Protein AF-A0A947EXH9-F1 (afdb_monomer_lite)

Foldseek 3Di:
DDDDDDDPDPVFDWAAWAADPNWTWIDGFQWIFIDDPPDDPPGHTDGGPVVAQGQQAWYDDPQKIWGWHAHVVQPWWTKIWIARNNRRHTDDMDIGTRRDYDDDDD

Radius of gyration: 14.14 Å; chains: 1; bounding box: 41×35×28 Å

Secondary structure (DSSP, 8-state):
-------S-TT--EEEEEEETTEEEEEETTEEEEE-TTPPSS-EEEEE--S-SS--EEEEETTEEEEEE--TT--SEEEEEEEETTT--EEEEEEEEES-------

pLDDT: mean 92.63, std 7.34, range [53.84, 98.56]

Sequence (106 aa):
MVESLDFSDNTIHPDNLNLALNSFYLTIGKSVYKYELGDSLPATLEFSLEEVSVLYGLEISDNKIYVASPRPDFTGNGDLYIYDLSTGNLLDQFSAGINPNGIYFN

Structure (mmCIF, N/CA/C/O backbone):
data_AF-A0A947EXH9-F1
#
_entry.id   AF-A0A947EXH9-F1
#
loop_
_atom_site.group_PDB
_atom_site.id
_atom_site.type_symbol
_atom_site.label_atom_id
_atom_site.label_alt_id
_atom_site.label_comp_id
_atom_site.label_asym_id
_atom_site.label_entity_id
_atom_site.label_seq_id
_atom_site.pdbx_PDB_ins_code
_atom_site.Cartn_x
_atom_site.Cartn_y
_atom_site.Cartn_z
_atom_site.occupancy
_atom_site.B_iso_or_equiv
_atom_site.auth_seq_id
_atom_site.auth_comp_id
_atom_site.auth_asym_id
_atom_site.auth_atom_id
_atom_site.pdbx_PDB_model_num
ATOM 1 N N . MET A 1 1 ? -27.553 -1.145 0.672 1.00 53.84 1 MET A N 1
ATOM 2 C CA . MET A 1 1 ? -27.142 0.179 1.176 1.00 53.84 1 MET A CA 1
ATOM 3 C C . MET A 1 1 ? -25.794 0.453 0.544 1.00 53.84 1 MET A C 1
ATOM 5 O O . MET A 1 1 ? -24.972 -0.450 0.576 1.00 53.84 1 MET A O 1
ATOM 9 N N . VAL A 1 2 ? -25.623 1.581 -0.142 1.00 56.91 2 VAL A N 1
ATOM 10 C CA . VAL A 1 2 ? -24.303 1.997 -0.637 1.00 56.91 2 VAL A CA 1
ATOM 11 C C . VAL A 1 2 ? -23.714 2.877 0.450 1.00 56.91 2 VAL A C 1
ATOM 13 O O . VAL A 1 2 ? -24.396 3.782 0.927 1.00 56.91 2 VAL A O 1
ATOM 16 N N . GLU A 1 3 ? -22.505 2.554 0.874 1.00 73.50 3 GLU A N 1
ATOM 17 C CA . GLU A 1 3 ? -21.759 3.313 1.867 1.00 73.50 3 GLU A CA 1
ATOM 18 C C . GLU A 1 3 ? -20.788 4.239 1.130 1.00 73.50 3 GLU A C 1
ATOM 20 O O . GLU A 1 3 ? -20.159 3.820 0.157 1.00 73.50 3 GLU A O 1
ATOM 25 N N . SER A 1 4 ? -20.743 5.510 1.533 1.00 83.44 4 SER A N 1
ATOM 26 C CA . SER A 1 4 ? -19.828 6.521 0.990 1.00 83.44 4 SER A CA 1
ATOM 27 C C . SER A 1 4 ? -18.822 6.890 2.069 1.00 83.44 4 SER A C 1
ATOM 29 O O . SER A 1 4 ? -19.205 7.069 3.225 1.00 83.44 4 SER A O 1
ATOM 31 N N . LEU A 1 5 ? -17.551 7.008 1.688 1.00 84.88 5 LEU A N 1
ATOM 32 C CA . LEU A 1 5 ? -16.480 7.502 2.549 1.00 84.88 5 LEU A CA 1
ATOM 33 C C . LEU A 1 5 ? -16.157 8.936 2.134 1.00 84.88 5 LEU A C 1
ATOM 35 O O . LEU A 1 5 ? -15.462 9.162 1.144 1.00 84.88 5 LEU A O 1
ATOM 39 N N . ASP A 1 6 ? -16.685 9.901 2.884 1.00 87.56 6 ASP A N 1
ATOM 40 C CA . ASP A 1 6 ? -16.573 11.317 2.546 1.00 87.56 6 ASP A CA 1
ATOM 41 C C . ASP A 1 6 ? -15.442 11.985 3.341 1.00 87.56 6 ASP A C 1
ATOM 43 O O . ASP A 1 6 ? -15.495 12.108 4.567 1.00 87.56 6 ASP A O 1
ATOM 47 N N . PHE A 1 7 ? -14.420 12.464 2.632 1.00 88.94 7 PHE A N 1
ATOM 48 C CA . PHE A 1 7 ? -13.330 13.248 3.213 1.00 88.94 7 PHE A CA 1
ATOM 49 C C . PHE A 1 7 ? -13.693 14.735 3.156 1.00 88.94 7 PHE A C 1
ATOM 51 O O . PHE A 1 7 ? -13.845 15.309 2.079 1.00 88.94 7 PHE A O 1
ATOM 58 N N . SER A 1 8 ? -13.859 15.363 4.322 1.00 88.38 8 SER A N 1
ATOM 59 C CA . SER A 1 8 ? -14.249 16.778 4.427 1.00 88.38 8 SER A CA 1
ATOM 60 C C . SER A 1 8 ? -13.109 17.745 4.092 1.00 88.38 8 SER A C 1
ATOM 62 O O . SER A 1 8 ? -13.361 18.861 3.635 1.00 88.38 8 SER A O 1
ATOM 64 N N . ASP A 1 9 ? -11.866 17.316 4.302 1.00 89.44 9 ASP A N 1
ATOM 65 C CA . ASP A 1 9 ? -10.659 18.044 3.927 1.00 89.44 9 ASP A CA 1
ATOM 66 C C . ASP A 1 9 ? -10.253 17.688 2.490 1.00 89.44 9 ASP A C 1
ATOM 68 O O . ASP A 1 9 ? -9.889 16.551 2.188 1.00 89.44 9 ASP A O 1
ATOM 72 N N . ASN A 1 10 ? -10.296 18.679 1.599 1.00 88.50 10 ASN A N 1
ATOM 73 C CA . ASN A 1 10 ? -9.981 18.515 0.180 1.00 88.50 10 ASN A CA 1
ATOM 74 C C . ASN A 1 10 ? -8.476 18.442 -0.128 1.00 88.50 10 ASN A C 1
ATOM 76 O O . ASN A 1 10 ? -8.106 18.277 -1.291 1.00 88.50 10 ASN A O 1
ATOM 80 N N . THR A 1 11 ? -7.617 18.584 0.883 1.00 91.94 11 THR A N 1
ATOM 81 C CA . THR A 1 11 ? -6.168 18.384 0.763 1.00 91.94 11 THR A CA 1
ATOM 82 C C . THR A 1 11 ? -5.760 16.924 0.969 1.00 91.94 11 THR A C 1
ATOM 84 O O . THR A 1 11 ? -4.618 16.556 0.693 1.00 91.94 11 THR A O 1
ATOM 87 N N . ILE A 1 12 ? -6.693 16.079 1.423 1.00 92.06 12 ILE A N 1
ATOM 88 C CA . ILE A 1 12 ? -6.482 14.645 1.590 1.00 92.06 12 ILE A CA 1
ATOM 89 C C . ILE A 1 12 ? -6.817 13.934 0.280 1.00 92.06 12 ILE A C 1
ATOM 91 O O . ILE A 1 12 ? -7.916 14.055 -0.260 1.00 92.06 12 ILE A O 1
ATOM 95 N N . HIS A 1 13 ? -5.858 13.154 -0.210 1.00 92.31 13 HIS A N 1
ATOM 96 C CA . HIS A 1 13 ? -5.988 12.355 -1.424 1.00 92.31 13 HIS A CA 1
ATOM 97 C C . HIS A 1 13 ? -5.879 10.871 -1.053 1.00 92.31 13 HIS A C 1
ATOM 99 O O . HIS A 1 13 ? -4.765 10.351 -0.964 1.00 92.31 13 HIS A O 1
ATOM 105 N N . PRO A 1 14 ? -7.010 10.216 -0.726 1.00 94.19 14 PRO A N 1
ATOM 106 C CA . PRO A 1 14 ? -7.026 8.796 -0.416 1.00 94.19 14 PRO A CA 1
ATOM 107 C C . PRO A 1 14 ? -6.928 7.961 -1.699 1.00 94.19 14 PRO A C 1
ATOM 109 O O . PRO A 1 14 ? -7.574 8.271 -2.696 1.00 94.19 14 PRO A O 1
ATOM 112 N N . ASP A 1 15 ? -6.178 6.867 -1.634 1.00 94.69 15 ASP A N 1
ATOM 113 C CA . ASP A 1 15 ? -5.985 5.900 -2.719 1.00 94.69 15 ASP A CA 1
ATOM 114 C C . ASP A 1 15 ? -6.071 4.454 -2.190 1.00 94.69 15 ASP A C 1
ATOM 116 O O . ASP A 1 15 ? -6.115 4.220 -0.981 1.00 94.69 15 ASP A O 1
ATOM 120 N N . ASN A 1 16 ? -6.075 3.474 -3.100 1.00 94.81 16 ASN A N 1
ATOM 121 C CA . ASN A 1 16 ? -5.922 2.036 -2.816 1.00 94.81 16 ASN A CA 1
ATOM 122 C C . ASN A 1 16 ? -6.876 1.463 -1.748 1.00 94.81 16 ASN A C 1
ATOM 124 O O . ASN A 1 16 ? -6.448 0.723 -0.858 1.00 94.81 16 ASN A O 1
ATOM 128 N N . LEU A 1 17 ? -8.173 1.781 -1.838 1.00 94.38 17 LEU A N 1
ATOM 129 C CA . LEU A 1 17 ? -9.186 1.205 -0.951 1.00 94.38 17 LEU A CA 1
ATOM 130 C C . LEU A 1 17 ? -9.259 -0.324 -1.112 1.00 94.38 17 LEU A C 1
ATOM 132 O O . LEU A 1 17 ? -9.601 -0.827 -2.179 1.00 94.38 17 LEU A O 1
ATOM 136 N N . ASN A 1 18 ? -8.996 -1.039 -0.024 1.00 94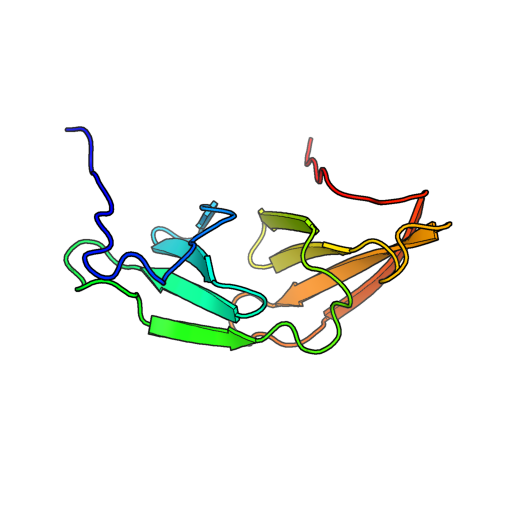.38 18 ASN A N 1
ATOM 137 C CA . ASN A 1 18 ? -9.009 -2.492 0.082 1.00 94.38 18 ASN A CA 1
ATOM 138 C C . ASN A 1 18 ? -9.900 -2.926 1.256 1.00 94.38 18 ASN A C 1
ATOM 140 O O . ASN A 1 18 ? -9.954 -2.257 2.287 1.00 94.38 18 ASN A O 1
ATOM 144 N N . LEU A 1 19 ? -10.579 -4.067 1.122 1.00 91.94 19 LEU A N 1
ATOM 145 C CA . LEU A 1 19 ? -11.346 -4.686 2.207 1.00 91.94 19 LEU A CA 1
ATOM 146 C C . LEU A 1 19 ? -10.617 -5.948 2.667 1.00 91.94 19 LEU A C 1
ATOM 148 O O . LEU A 1 19 ? -10.509 -6.908 1.909 1.00 91.94 19 LEU A O 1
ATOM 152 N N . ALA A 1 20 ? -10.163 -5.970 3.917 1.00 90.81 20 ALA A N 1
ATOM 153 C CA . ALA A 1 20 ? -9.471 -7.119 4.489 1.00 90.81 20 ALA A CA 1
ATOM 154 C C . ALA A 1 20 ? -9.884 -7.322 5.946 1.00 90.81 20 ALA A C 1
ATOM 156 O O . ALA A 1 20 ? -10.053 -6.362 6.687 1.00 90.81 20 ALA A O 1
ATOM 157 N N . LEU A 1 21 ? -10.060 -8.579 6.366 1.00 85.62 21 LEU A N 1
ATOM 158 C CA . LEU A 1 21 ? -10.408 -8.931 7.753 1.00 85.62 21 LEU A CA 1
ATOM 159 C C . LEU A 1 21 ? -11.590 -8.126 8.327 1.00 85.62 21 LEU A C 1
ATOM 161 O O . LEU A 1 21 ? -11.629 -7.834 9.517 1.00 85.62 21 LEU A O 1
ATOM 165 N N . ASN A 1 22 ? -12.574 -7.819 7.475 1.00 87.19 22 ASN A N 1
ATOM 166 C CA . ASN A 1 22 ? -13.777 -7.065 7.826 1.00 87.19 22 ASN A CA 1
ATOM 167 C C . ASN A 1 22 ? -13.566 -5.564 8.119 1.00 87.19 22 ASN A C 1
ATOM 169 O O . ASN A 1 22 ? -14.513 -4.913 8.557 1.00 87.19 22 ASN A O 1
ATOM 173 N N . SER A 1 23 ? -12.379 -5.032 7.818 1.00 89.31 23 SER A N 1
ATOM 174 C CA . SER A 1 23 ? -12.019 -3.619 7.945 1.00 89.31 23 SER A CA 1
ATOM 175 C C . SER A 1 23 ? -11.605 -3.039 6.593 1.00 89.31 23 SER A C 1
ATOM 177 O O . SER A 1 23 ? -11.072 -3.743 5.727 1.00 89.31 23 SER A O 1
ATOM 179 N N . PHE A 1 24 ? -11.826 -1.740 6.410 1.00 92.12 24 PHE A N 1
ATOM 180 C CA . PHE A 1 24 ? -11.380 -1.034 5.216 1.00 92.12 24 PHE A CA 1
ATOM 181 C C . PHE A 1 24 ? -9.976 -0.486 5.437 1.00 92.12 24 PHE A C 1
ATOM 183 O O . PHE A 1 24 ? -9.685 0.107 6.473 1.00 92.12 24 PHE A O 1
ATOM 190 N N . TYR A 1 25 ? -9.118 -0.655 4.443 1.00 94.56 25 TYR A N 1
ATOM 191 C CA . TYR A 1 25 ? -7.774 -0.104 4.416 1.00 94.56 25 TYR A CA 1
ATOM 192 C C . TYR A 1 25 ? -7.642 0.817 3.216 1.00 94.56 25 TYR A C 1
ATOM 194 O O . TYR A 1 25 ? -8.113 0.493 2.131 1.00 94.56 25 TYR A O 1
ATOM 202 N N . LEU A 1 26 ? -7.008 1.964 3.399 1.00 95.25 26 LEU A N 1
ATOM 203 C CA . LEU A 1 26 ? -6.743 2.930 2.337 1.00 95.25 26 LEU A CA 1
ATOM 204 C C . LEU A 1 26 ? -5.387 3.585 2.571 1.00 95.25 26 LEU A C 1
ATOM 206 O O . LEU A 1 26 ? -4.849 3.542 3.677 1.00 95.25 26 LEU A O 1
ATOM 210 N N . THR A 1 27 ? -4.828 4.208 1.545 1.00 96.38 27 THR A N 1
ATOM 211 C CA . THR A 1 27 ? -3.566 4.941 1.657 1.00 96.38 27 THR A CA 1
ATOM 212 C C . THR A 1 27 ? -3.779 6.434 1.538 1.00 96.38 27 THR A C 1
ATOM 214 O O . THR A 1 27 ? -4.568 6.872 0.709 1.00 96.38 27 THR A O 1
ATOM 217 N N . 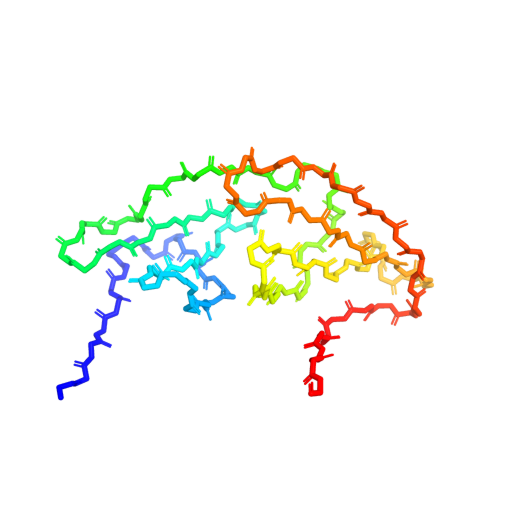ILE A 1 28 ? -3.017 7.216 2.298 1.00 95.06 28 ILE A N 1
ATOM 218 C CA . ILE A 1 28 ? -2.817 8.645 2.038 1.00 95.06 28 ILE A CA 1
ATOM 219 C C . ILE A 1 28 ? -1.304 8.844 1.928 1.00 95.06 28 ILE A C 1
ATOM 221 O O . ILE A 1 28 ? -0.564 8.642 2.894 1.00 95.06 28 ILE A O 1
ATOM 225 N N . GLY A 1 29 ? -0.823 9.161 0.724 1.00 94.50 29 GLY A N 1
ATOM 226 C CA . GLY A 1 29 ? 0.609 9.105 0.421 1.00 94.50 29 GLY A CA 1
ATOM 227 C C . GLY A 1 29 ? 1.159 7.680 0.573 1.00 94.50 29 GLY A C 1
ATOM 228 O O . GLY A 1 29 ? 0.672 6.758 -0.073 1.00 94.50 29 GLY A O 1
ATOM 229 N N . LYS A 1 30 ? 2.173 7.494 1.429 1.00 95.88 30 LYS A N 1
ATOM 230 C CA . LYS A 1 30 ? 2.770 6.174 1.733 1.00 95.88 30 LYS A CA 1
ATOM 231 C C . LYS A 1 30 ? 2.300 5.575 3.062 1.00 95.88 30 LYS A C 1
ATOM 233 O O . LYS A 1 30 ? 2.856 4.575 3.511 1.00 95.88 30 LYS A O 1
ATOM 238 N N . SER A 1 31 ? 1.316 6.186 3.711 1.00 96.06 31 SER A N 1
ATOM 239 C CA . SER A 1 31 ? 0.787 5.702 4.983 1.00 96.06 31 SER A CA 1
ATOM 240 C C . SER A 1 31 ? -0.485 4.900 4.757 1.00 96.06 31 SER A C 1
ATOM 242 O O . SER A 1 31 ? -1.332 5.291 3.952 1.00 96.06 31 SER A O 1
ATOM 244 N N . VAL A 1 32 ? -0.600 3.780 5.466 1.00 96.25 32 VAL A N 1
ATOM 245 C CA . VAL A 1 32 ? -1.765 2.898 5.463 1.00 96.25 32 VAL A CA 1
ATOM 246 C C . VAL A 1 32 ? -2.659 3.278 6.631 1.00 96.25 32 VAL A C 1
ATOM 248 O O . VAL A 1 32 ? -2.223 3.392 7.779 1.00 96.25 32 VAL A O 1
ATOM 251 N N . TYR A 1 33 ? -3.926 3.476 6.311 1.00 95.25 33 TYR A N 1
ATOM 252 C CA . TYR A 1 33 ? -4.974 3.874 7.225 1.00 95.25 33 TYR A CA 1
ATOM 253 C C . TYR A 1 33 ? -6.019 2.778 7.302 1.00 95.25 33 TYR A C 1
ATOM 255 O O . TYR A 1 33 ? -6.390 2.203 6.277 1.00 95.25 33 TYR A O 1
ATOM 263 N N . LYS A 1 34 ? -6.519 2.531 8.508 1.00 93.06 34 LYS A N 1
ATOM 264 C CA . LYS A 1 34 ? -7.607 1.595 8.762 1.00 93.06 34 LYS A CA 1
ATOM 265 C C . LYS A 1 34 ? -8.860 2.355 9.160 1.00 93.06 34 LYS A C 1
ATOM 267 O O . LYS A 1 34 ? -8.823 3.210 10.044 1.00 93.06 34 LYS A O 1
ATOM 272 N N . TYR A 1 35 ? -9.955 2.023 8.494 1.00 90.75 35 TYR A N 1
ATOM 273 C CA . TYR A 1 35 ? -11.283 2.560 8.722 1.00 90.75 35 TYR A CA 1
ATOM 274 C C . TYR A 1 35 ? -12.232 1.447 9.162 1.00 90.75 35 TYR A C 1
ATOM 276 O O . TYR A 1 35 ? -12.394 0.438 8.465 1.00 90.75 35 TYR A O 1
ATOM 284 N N . GLU A 1 36 ? -12.880 1.657 10.304 1.00 88.44 36 GLU A N 1
ATOM 285 C CA . GLU A 1 36 ? -14.033 0.877 10.739 1.00 88.44 36 GLU A CA 1
ATOM 286 C C . GLU A 1 36 ? -15.318 1.674 10.483 1.00 88.44 36 GLU A C 1
ATOM 288 O O . GLU A 1 36 ? -15.335 2.907 10.521 1.00 88.44 36 GLU A O 1
ATOM 293 N N . LEU A 1 37 ? -16.423 0.973 10.216 1.00 83.31 37 LEU A N 1
ATOM 294 C CA . LEU A 1 37 ? -17.687 1.641 9.912 1.00 83.31 37 LEU A CA 1
ATOM 295 C C . LEU A 1 37 ? -18.149 2.523 11.074 1.00 83.31 37 LEU A C 1
ATOM 297 O O . LEU A 1 37 ? -18.309 2.059 12.204 1.00 83.31 37 LEU A O 1
ATOM 301 N N . GLY A 1 38 ? -18.434 3.785 10.758 1.00 82.19 38 GLY A N 1
ATOM 302 C CA . GLY A 1 38 ? -18.861 4.791 11.728 1.00 82.19 38 GLY A CA 1
ATOM 303 C C . GLY A 1 38 ? -17.728 5.635 12.314 1.00 82.19 38 GLY A C 1
ATOM 304 O O . GLY A 1 38 ? -18.028 6.593 13.030 1.00 82.19 38 GLY A O 1
ATOM 305 N N . ASP A 1 39 ? -16.465 5.347 11.985 1.00 83.94 39 ASP A N 1
ATOM 306 C CA . ASP A 1 39 ? -15.350 6.228 12.331 1.00 83.94 39 ASP A CA 1
ATOM 307 C C . ASP A 1 39 ? -15.461 7.577 11.597 1.00 83.94 39 ASP A C 1
ATOM 309 O O . ASP A 1 39 ? -16.032 7.692 10.506 1.00 83.94 39 ASP A O 1
ATOM 313 N N . SER A 1 40 ? -14.888 8.626 12.188 1.00 83.12 40 SER A N 1
ATOM 314 C CA . SER A 1 40 ? -14.667 9.895 11.491 1.00 83.12 40 SER A CA 1
ATOM 315 C C . SER A 1 40 ? -13.460 9.788 10.560 1.00 83.12 40 SER A C 1
ATOM 317 O O . SER A 1 40 ? -12.435 9.241 10.958 1.00 83.12 40 SER A O 1
ATOM 319 N N . LEU A 1 41 ? -13.545 10.371 9.363 1.00 84.19 41 LEU A N 1
ATOM 320 C CA . LEU A 1 41 ? -12.412 10.475 8.439 1.00 84.19 41 LEU A CA 1
ATOM 321 C C . LEU A 1 41 ? -11.589 11.764 8.685 1.00 84.19 41 LEU A C 1
ATOM 323 O O . LEU A 1 41 ? -12.180 12.785 9.048 1.00 84.19 41 LEU A O 1
ATOM 327 N N . PRO A 1 42 ? -10.255 11.758 8.457 1.00 76.69 42 PRO A N 1
ATOM 328 C CA . PRO A 1 42 ? -9.448 10.623 8.005 1.00 76.69 42 PRO A CA 1
ATOM 329 C C . PRO A 1 42 ? -9.340 9.531 9.070 1.00 76.69 42 PRO A C 1
ATOM 331 O O . PRO A 1 42 ? -9.390 9.806 10.266 1.00 76.69 42 PRO A O 1
ATOM 334 N N . ALA A 1 43 ? -9.227 8.291 8.599 1.00 78.50 43 ALA A N 1
ATOM 335 C CA . ALA A 1 43 ? -9.205 7.110 9.448 1.00 78.50 43 ALA A CA 1
ATOM 336 C C . ALA A 1 43 ? -7.922 7.043 10.306 1.00 78.50 43 ALA A C 1
ATOM 338 O O . ALA A 1 43 ? -7.066 7.929 10.238 1.00 78.50 43 ALA A O 1
ATOM 339 N N . THR A 1 44 ? -7.766 6.003 11.125 1.00 82.06 44 THR A N 1
ATOM 340 C CA . THR A 1 44 ? -6.590 5.887 12.002 1.00 82.06 44 THR A CA 1
ATOM 341 C C . THR A 1 44 ? -5.374 5.453 11.186 1.00 82.06 44 THR A C 1
ATOM 343 O O . THR A 1 44 ? -5.454 4.493 10.419 1.00 82.06 44 THR A O 1
ATOM 346 N N . LEU A 1 45 ? -4.253 6.172 11.316 1.00 88.50 45 LEU A N 1
ATOM 347 C CA . LEU A 1 45 ? -2.977 5.745 10.737 1.00 88.50 45 LEU A CA 1
ATOM 348 C C . LEU A 1 45 ? -2.515 4.484 11.466 1.00 88.50 45 LEU A C 1
ATOM 350 O O . LEU A 1 45 ? -2.342 4.517 12.682 1.00 88.50 45 LEU A O 1
ATOM 354 N N . GLU A 1 46 ? -2.290 3.406 10.723 1.00 86.94 46 GLU A N 1
ATOM 355 C CA . GLU A 1 46 ? -1.757 2.160 11.278 1.00 86.94 46 GLU A CA 1
ATOM 356 C C . GLU A 1 46 ? -0.229 2.145 11.169 1.00 86.94 46 GLU A C 1
ATOM 358 O O . GLU A 1 46 ? 0.472 1.965 12.162 1.00 86.94 46 GLU A O 1
ATOM 363 N N . PHE A 1 47 ? 0.307 2.386 9.967 1.00 92.31 47 PHE A N 1
ATOM 364 C CA . PHE A 1 47 ? 1.752 2.392 9.714 1.00 92.31 47 PHE A CA 1
ATOM 365 C C . PHE A 1 47 ? 2.116 3.099 8.402 1.00 92.31 47 PHE A C 1
ATOM 367 O O . PHE A 1 47 ? 1.260 3.407 7.570 1.00 92.31 47 PHE A O 1
ATOM 374 N N . SER A 1 48 ? 3.414 3.345 8.214 1.00 94.62 48 SER A N 1
ATOM 375 C CA . SER A 1 48 ? 3.988 3.950 7.009 1.00 94.62 48 SER A CA 1
ATOM 376 C C . SER A 1 48 ? 4.878 2.966 6.255 1.00 94.62 48 SER A C 1
ATOM 378 O O . SER A 1 48 ? 5.643 2.218 6.856 1.00 94.62 48 SER A O 1
ATOM 380 N N . LEU A 1 49 ? 4.797 2.999 4.925 1.00 96.00 49 LEU A N 1
ATOM 381 C CA . LEU A 1 49 ? 5.576 2.167 4.008 1.00 96.00 49 LEU A CA 1
ATOM 382 C C . LEU A 1 49 ? 6.880 2.899 3.651 1.00 96.00 49 LEU A C 1
ATOM 384 O O . LEU A 1 49 ? 7.030 3.500 2.580 1.00 96.00 49 LEU A O 1
ATOM 388 N N . GLU A 1 50 ? 7.803 2.946 4.609 1.00 92.62 50 GLU A N 1
ATOM 389 C CA . GLU A 1 50 ? 8.994 3.799 4.529 1.00 92.62 50 GLU A CA 1
ATOM 390 C C . GLU A 1 50 ? 9.968 3.355 3.429 1.00 92.62 50 GLU A C 1
ATOM 392 O O . GLU A 1 50 ? 10.513 4.201 2.717 1.00 92.62 50 GLU A O 1
ATOM 397 N N . GLU A 1 51 ? 10.118 2.046 3.218 1.00 94.69 51 GLU A N 1
ATOM 398 C CA . GLU A 1 51 ? 11.039 1.455 2.237 1.00 94.69 51 GLU A CA 1
ATOM 399 C C . GLU A 1 51 ? 10.541 1.581 0.792 1.00 94.69 51 GLU A C 1
ATOM 401 O O . GLU A 1 51 ? 11.333 1.498 -0.150 1.00 94.69 51 GLU A O 1
ATOM 406 N N . VAL A 1 52 ? 9.240 1.817 0.605 1.00 96.88 52 VAL A N 1
ATOM 407 C CA . VAL A 1 52 ? 8.626 2.003 -0.712 1.00 96.88 52 VAL A CA 1
ATOM 408 C C . VAL A 1 52 ? 9.089 3.330 -1.311 1.00 96.88 52 VAL A C 1
ATOM 410 O O . VAL A 1 52 ? 8.892 4.404 -0.733 1.00 96.88 52 VAL A O 1
ATOM 413 N N . SER A 1 53 ? 9.672 3.266 -2.510 1.00 94.56 53 SER A N 1
ATOM 414 C CA . SER A 1 53 ? 10.121 4.454 -3.246 1.00 94.56 53 SER A CA 1
ATOM 415 C C . SER A 1 53 ? 8.941 5.302 -3.723 1.00 94.56 53 SER A C 1
ATOM 417 O O . SER A 1 53 ? 8.874 6.498 -3.444 1.00 94.56 53 SER A O 1
ATOM 419 N N . VAL A 1 54 ? 8.001 4.672 -4.427 1.00 96.69 54 VAL A N 1
ATOM 420 C CA . VAL A 1 54 ? 6.760 5.280 -4.911 1.00 96.69 54 VAL A CA 1
ATOM 421 C C . VAL A 1 54 ? 5.656 4.256 -4.709 1.00 96.69 54 VAL A C 1
ATOM 423 O O . VAL A 1 54 ? 5.713 3.168 -5.272 1.00 96.69 54 VAL A O 1
ATOM 426 N N . LEU A 1 55 ? 4.641 4.592 -3.916 1.00 97.44 55 LEU A N 1
ATOM 427 C CA . LEU A 1 55 ? 3.478 3.727 -3.772 1.00 97.44 55 LEU A CA 1
ATOM 428 C C . LEU A 1 55 ? 2.654 3.834 -5.052 1.00 97.44 55 LEU A C 1
ATOM 430 O O . LEU A 1 55 ? 1.993 4.847 -5.267 1.00 97.44 55 LEU A O 1
ATOM 434 N N . TYR A 1 56 ? 2.759 2.832 -5.928 1.00 96.62 56 TYR A N 1
ATOM 435 C CA . TYR A 1 56 ? 2.092 2.876 -7.228 1.00 96.62 56 TYR A CA 1
ATOM 436 C C . TYR A 1 56 ? 0.924 1.903 -7.319 1.00 96.62 56 TYR A C 1
ATOM 438 O O . TYR A 1 56 ? -0.124 2.273 -7.840 1.00 96.62 56 TYR A O 1
ATOM 446 N N . GLY A 1 57 ? 1.070 0.698 -6.775 1.00 97.19 57 GLY A N 1
ATOM 447 C CA . GLY A 1 57 ? -0.058 -0.203 -6.568 1.00 97.19 57 GLY A CA 1
ATOM 448 C C . GLY A 1 57 ? 0.015 -0.894 -5.221 1.00 97.19 57 GLY A C 1
ATOM 449 O O . GLY A 1 57 ? 1.106 -1.129 -4.696 1.00 97.19 57 GLY A O 1
ATOM 450 N N . LEU A 1 58 ? -1.153 -1.198 -4.666 1.00 97.88 58 LEU A N 1
ATOM 451 C CA . LEU A 1 58 ? -1.297 -1.869 -3.386 1.00 97.88 58 LEU A CA 1
ATOM 452 C C . LEU A 1 58 ? -2.477 -2.839 -3.428 1.00 97.88 58 LEU A C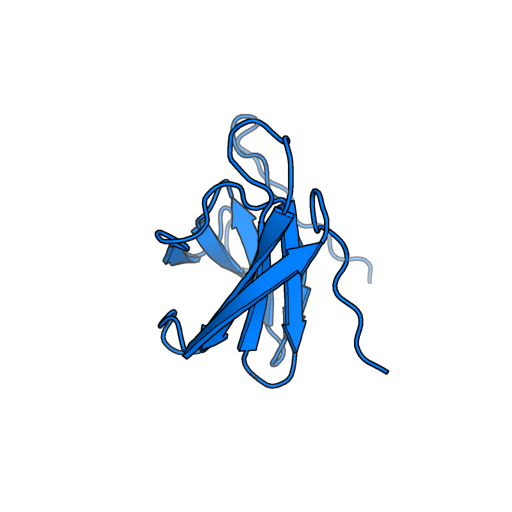 1
ATOM 454 O O . LEU A 1 58 ? -3.569 -2.469 -3.850 1.00 97.88 58 LEU A O 1
ATOM 458 N N . GLU A 1 59 ? -2.250 -4.053 -2.941 1.00 97.50 59 GLU A N 1
ATOM 459 C CA . GLU A 1 59 ? -3.274 -5.086 -2.770 1.00 97.50 59 GLU A CA 1
ATOM 460 C C . GLU A 1 59 ? -3.093 -5.752 -1.402 1.00 97.50 59 GLU A C 1
ATOM 462 O O . GLU A 1 59 ? -1.959 -5.911 -0.930 1.00 97.50 59 GLU A O 1
ATOM 467 N N . ILE A 1 60 ? -4.192 -6.148 -0.758 1.00 96.88 60 ILE A N 1
ATOM 468 C CA . ILE A 1 60 ? -4.151 -6.814 0.550 1.00 96.88 60 ILE A CA 1
ATOM 469 C C . ILE A 1 60 ? -4.712 -8.225 0.423 1.00 96.88 60 ILE A C 1
ATOM 471 O O . ILE A 1 60 ? -5.871 -8.423 0.079 1.00 96.88 60 ILE A O 1
ATOM 475 N N . SER A 1 61 ? -3.900 -9.223 0.767 1.00 95.94 61 SER A N 1
ATOM 476 C CA . SER A 1 61 ? -4.306 -10.628 0.709 1.00 95.94 61 SER A CA 1
ATOM 477 C C . SER A 1 61 ? -3.598 -11.454 1.780 1.00 95.94 61 SER A C 1
ATOM 479 O O . SER A 1 61 ? -2.428 -11.219 2.085 1.00 95.94 61 SER A O 1
ATOM 481 N N . ASP A 1 62 ? -4.303 -12.418 2.377 1.00 94.31 62 ASP A N 1
ATOM 482 C CA . ASP A 1 62 ? -3.770 -13.354 3.380 1.00 94.31 62 ASP A CA 1
ATOM 483 C C . ASP A 1 62 ? -2.936 -12.687 4.495 1.00 94.31 62 ASP A C 1
ATOM 485 O O . ASP A 1 62 ? -1.800 -13.092 4.784 1.00 94.31 62 ASP A O 1
ATOM 489 N N . ASN A 1 63 ? -3.512 -11.643 5.108 1.00 95.12 63 ASN A N 1
ATOM 490 C CA . ASN A 1 63 ? -2.908 -10.823 6.169 1.00 95.12 63 ASN A CA 1
ATOM 491 C C . ASN A 1 63 ? -1.572 -10.162 5.774 1.00 95.12 63 ASN A C 1
ATOM 493 O O . ASN A 1 63 ? -0.720 -9.907 6.626 1.00 95.12 63 ASN A O 1
ATOM 497 N N . LYS A 1 64 ? -1.374 -9.896 4.481 1.00 97.25 64 LYS A N 1
ATOM 498 C CA . LYS A 1 64 ? -0.201 -9.200 3.951 1.00 97.25 64 LYS A CA 1
ATOM 499 C C . LYS A 1 64 ? -0.612 -8.060 3.044 1.00 97.25 64 LYS A C 1
ATOM 501 O O . LYS A 1 64 ? -1.642 -8.128 2.376 1.00 97.25 64 LYS A O 1
ATOM 506 N N . ILE A 1 65 ? 0.239 -7.047 2.999 1.00 97.88 65 ILE A N 1
ATOM 507 C CA . ILE A 1 65 ? 0.145 -5.947 2.049 1.00 97.88 65 ILE A CA 1
ATOM 508 C C . ILE A 1 65 ? 1.230 -6.135 1.008 1.00 97.88 65 ILE A C 1
ATOM 510 O O . ILE A 1 65 ? 2.407 -6.253 1.339 1.00 97.88 65 ILE A O 1
ATOM 514 N N . TYR A 1 66 ? 0.820 -6.129 -0.248 1.00 98.31 66 TYR A N 1
ATOM 515 C CA . TYR A 1 66 ? 1.700 -6.204 -1.396 1.00 98.31 66 TYR A CA 1
ATOM 516 C C . TYR A 1 66 ? 1.760 -4.819 -2.016 1.00 98.31 66 TYR A C 1
ATOM 518 O O . TYR A 1 66 ? 0.717 -4.246 -2.322 1.00 98.31 66 TYR A O 1
ATOM 526 N N . VAL A 1 67 ? 2.963 -4.276 -2.185 1.00 98.44 67 VAL A N 1
ATOM 527 C CA . VAL A 1 67 ? 3.164 -2.929 -2.725 1.00 98.44 67 VAL A CA 1
ATOM 528 C C . VAL A 1 67 ? 4.064 -2.995 -3.943 1.00 98.44 67 VAL A C 1
ATOM 530 O O . VAL A 1 67 ? 5.233 -3.365 -3.848 1.00 98.44 67 VAL A O 1
ATOM 533 N N . ALA A 1 68 ? 3.519 -2.616 -5.092 1.00 98.31 68 ALA A N 1
ATOM 534 C CA . ALA A 1 68 ? 4.263 -2.465 -6.326 1.00 98.31 68 ALA A CA 1
ATOM 535 C C . ALA A 1 68 ? 4.815 -1.039 -6.405 1.00 98.31 68 ALA A C 1
ATOM 537 O O . ALA A 1 68 ? 4.061 -0.061 -6.354 1.00 98.31 68 ALA A O 1
ATOM 538 N N . SER A 1 69 ? 6.137 -0.930 -6.525 1.00 98.31 69 SER A N 1
ATOM 539 C CA . SER A 1 69 ? 6.845 0.345 -6.552 1.00 98.31 69 SER A CA 1
ATOM 540 C C . SER A 1 69 ? 7.753 0.440 -7.775 1.00 98.31 69 SER A C 1
ATOM 542 O O . SER A 1 69 ? 8.676 -0.363 -7.916 1.00 98.31 69 SER A O 1
ATOM 544 N N . PRO A 1 70 ? 7.586 1.446 -8.646 1.00 98.12 70 PRO A N 1
ATOM 545 C CA . PRO A 1 70 ? 8.604 1.809 -9.620 1.00 98.12 70 PRO A CA 1
ATOM 546 C C . PRO A 1 70 ? 9.824 2.423 -8.921 1.00 98.12 70 PRO A C 1
ATOM 548 O O . PRO A 1 70 ? 9.796 2.764 -7.732 1.00 98.12 70 PRO A O 1
ATOM 551 N N . ARG A 1 71 ? 10.892 2.633 -9.698 1.00 96.50 71 ARG A N 1
ATOM 552 C CA . ARG A 1 71 ? 11.965 3.556 -9.308 1.00 96.50 71 ARG A CA 1
ATOM 553 C C . ARG A 1 71 ? 11.419 4.991 -9.245 1.00 96.50 71 ARG A C 1
ATOM 555 O O . ARG A 1 71 ? 10.507 5.311 -10.006 1.00 96.50 71 ARG A O 1
ATOM 562 N N . PRO A 1 72 ? 12.003 5.885 -8.424 1.00 95.62 72 PRO A N 1
ATOM 563 C CA . PRO A 1 72 ? 11.540 7.274 -8.307 1.00 95.62 72 PRO A CA 1
ATOM 564 C C . PRO A 1 72 ? 11.521 8.055 -9.630 1.00 95.62 72 PRO A C 1
ATOM 566 O O . PRO A 1 72 ? 10.735 8.982 -9.794 1.00 95.62 72 PRO A O 1
ATOM 569 N N . ASP A 1 73 ? 12.398 7.686 -10.568 1.00 95.75 73 ASP A N 1
ATOM 570 C CA . ASP A 1 73 ? 12.512 8.298 -11.894 1.00 95.75 73 ASP A CA 1
ATOM 571 C C . ASP A 1 73 ? 11.668 7.592 -12.973 1.00 95.75 73 ASP A C 1
ATOM 573 O O . ASP A 1 73 ? 11.675 8.020 -14.126 1.00 95.75 73 ASP A O 1
ATOM 577 N N . PHE A 1 74 ? 10.943 6.526 -12.615 1.00 95.69 74 PHE A N 1
ATOM 578 C CA . PHE A 1 74 ? 10.151 5.685 -13.520 1.00 95.69 74 PHE A CA 1
ATOM 579 C C . PHE A 1 74 ? 10.959 5.072 -14.680 1.00 95.69 74 PHE A C 1
ATOM 581 O O . PHE A 1 74 ? 10.400 4.729 -15.728 1.00 95.69 74 PHE A O 1
ATOM 588 N N . THR A 1 75 ? 12.277 4.907 -14.505 1.00 94.50 75 THR A N 1
ATOM 589 C CA . THR A 1 75 ? 13.157 4.284 -15.500 1.00 94.50 75 THR A CA 1
ATOM 590 C C . THR A 1 75 ? 13.677 2.933 -15.011 1.00 94.50 75 THR A C 1
ATOM 592 O O . THR A 1 75 ? 14.442 2.844 -14.057 1.00 94.50 75 THR A O 1
ATOM 595 N N . GLY A 1 76 ? 13.314 1.846 -15.689 1.00 94.56 76 GLY A N 1
ATOM 596 C CA . GLY A 1 76 ? 13.830 0.507 -15.382 1.00 94.56 76 GLY A CA 1
ATOM 597 C C . GLY A 1 76 ? 13.027 -0.261 -14.330 1.00 94.56 76 GLY A C 1
ATOM 598 O O . GLY A 1 76 ? 11.880 0.070 -14.039 1.00 94.56 76 GLY A O 1
ATOM 599 N N . ASN A 1 77 ? 13.626 -1.343 -13.832 1.00 97.88 77 ASN A N 1
ATOM 600 C CA . ASN A 1 77 ? 12.961 -2.305 -12.954 1.00 97.88 77 ASN A CA 1
ATOM 601 C C . ASN A 1 77 ? 12.625 -1.689 -11.597 1.00 97.88 77 ASN A C 1
ATOM 603 O O . ASN A 1 77 ? 13.468 -1.016 -11.006 1.00 97.88 77 ASN A O 1
ATOM 607 N N . GLY A 1 78 ? 11.402 -1.939 -11.134 1.00 98.06 78 GLY A N 1
ATOM 608 C CA . GLY A 1 78 ? 10.961 -1.616 -9.783 1.00 98.06 78 GLY A CA 1
ATOM 609 C C . GLY A 1 78 ? 11.016 -2.823 -8.853 1.00 98.06 78 GLY A C 1
ATOM 610 O O . GLY A 1 78 ? 11.672 -3.828 -9.140 1.00 98.06 78 GLY A O 1
ATOM 611 N N . ASP A 1 79 ? 10.262 -2.727 -7.767 1.00 98.44 79 ASP A N 1
ATOM 612 C CA . ASP A 1 79 ? 10.224 -3.705 -6.689 1.00 98.44 79 ASP A CA 1
ATOM 613 C C . ASP A 1 79 ? 8.782 -4.035 -6.283 1.00 98.44 79 ASP A C 1
ATOM 615 O O . ASP A 1 79 ? 7.867 -3.213 -6.399 1.00 98.44 79 ASP A O 1
ATOM 619 N N . LEU A 1 80 ? 8.595 -5.258 -5.797 1.00 98.56 80 LEU A N 1
ATOM 620 C 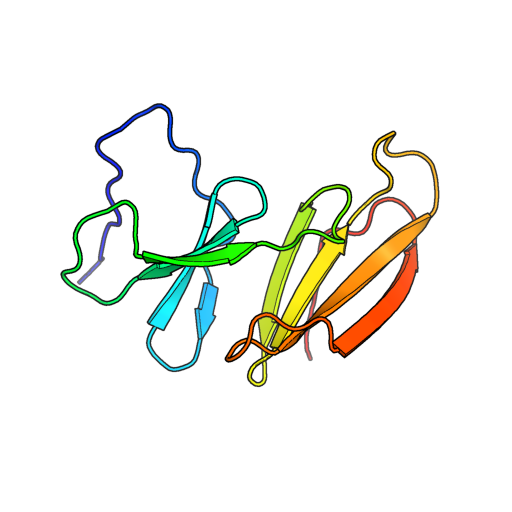CA . LEU A 1 80 ? 7.438 -5.694 -5.031 1.00 98.56 80 LEU A CA 1
ATOM 621 C C . LEU A 1 80 ? 7.870 -5.828 -3.572 1.00 98.56 80 LEU A C 1
ATOM 623 O O . LEU A 1 80 ? 8.758 -6.624 -3.266 1.00 98.56 80 LEU A O 1
ATOM 627 N N . TYR A 1 81 ? 7.211 -5.098 -2.684 1.00 98.56 81 TYR A N 1
ATOM 628 C CA . TYR A 1 81 ? 7.388 -5.213 -1.241 1.00 98.56 81 TYR A CA 1
ATOM 629 C C . TYR A 1 81 ? 6.224 -5.993 -0.642 1.00 98.56 81 TYR A C 1
ATOM 631 O O . TYR A 1 81 ? 5.077 -5.813 -1.056 1.00 98.56 81 TYR A O 1
ATOM 639 N N . ILE A 1 82 ? 6.510 -6.838 0.344 1.00 98.50 82 ILE A N 1
ATOM 640 C CA . ILE A 1 82 ? 5.498 -7.583 1.090 1.00 98.50 82 ILE A CA 1
ATOM 641 C C . ILE A 1 82 ? 5.618 -7.207 2.559 1.00 98.50 82 ILE A C 1
ATOM 643 O O . ILE A 1 82 ? 6.661 -7.433 3.164 1.00 98.50 82 ILE A O 1
ATOM 647 N N . TYR A 1 83 ? 4.546 -6.679 3.135 1.00 98.38 83 TYR A N 1
ATOM 648 C CA . TYR A 1 83 ? 4.461 -6.294 4.540 1.00 98.38 83 TYR A CA 1
ATOM 649 C C . TYR A 1 83 ? 3.460 -7.172 5.286 1.00 98.38 83 TYR A C 1
ATOM 651 O O . TYR A 1 83 ? 2.477 -7.645 4.714 1.00 98.38 83 TYR A O 1
ATOM 659 N N . ASP A 1 84 ? 3.686 -7.361 6.579 1.00 97.06 84 ASP A N 1
ATOM 660 C CA . ASP A 1 84 ? 2.708 -7.951 7.487 1.00 97.06 84 ASP A CA 1
ATOM 661 C C . ASP A 1 84 ? 1.615 -6.923 7.812 1.00 97.06 84 ASP A C 1
ATOM 663 O O . ASP A 1 84 ? 1.911 -5.836 8.304 1.00 97.06 84 ASP A O 1
ATOM 667 N N . LEU A 1 85 ? 0.347 -7.258 7.552 1.00 95.62 85 LEU A N 1
ATOM 668 C CA . LEU A 1 85 ? -0.772 -6.324 7.733 1.00 95.62 85 LEU A CA 1
ATOM 669 C C . LEU A 1 85 ? -0.988 -5.932 9.202 1.00 95.62 85 LEU A C 1
ATOM 671 O O . LEU A 1 85 ? -1.466 -4.839 9.482 1.00 95.62 85 LEU A O 1
ATOM 675 N N . SER A 1 86 ? -0.680 -6.827 10.142 1.00 93.69 86 SER A N 1
ATOM 676 C CA . SER A 1 86 ? -0.963 -6.615 11.565 1.00 93.69 86 SER A CA 1
ATOM 677 C C . SER A 1 86 ? 0.098 -5.766 12.258 1.00 93.69 86 SER A C 1
ATOM 679 O O . SER A 1 86 ? -0.194 -5.108 13.252 1.00 93.69 86 SER A O 1
ATOM 681 N N . THR A 1 87 ? 1.334 -5.819 11.770 1.00 94.19 87 THR A N 1
ATOM 682 C CA . THR A 1 87 ? 2.483 -5.171 12.412 1.00 94.19 87 THR A CA 1
ATOM 683 C C . THR A 1 87 ? 3.110 -4.063 11.575 1.00 94.19 87 THR A C 1
ATOM 685 O O . THR A 1 87 ? 3.897 -3.290 12.113 1.00 94.19 87 THR A O 1
ATOM 688 N N . GLY A 1 88 ? 2.805 -3.989 10.276 1.00 94.94 88 GLY A N 1
ATOM 689 C CA . GLY A 1 88 ? 3.434 -3.052 9.344 1.00 94.94 88 GLY A CA 1
ATOM 690 C C . GLY A 1 88 ? 4.896 -3.381 9.027 1.00 94.94 88 GLY A C 1
ATOM 691 O O . GLY A 1 88 ? 5.569 -2.598 8.365 1.00 94.94 88 GLY A O 1
ATOM 692 N N . ASN A 1 89 ? 5.411 -4.524 9.490 1.00 96.62 89 ASN A N 1
ATOM 693 C CA . ASN A 1 89 ? 6.798 -4.914 9.259 1.00 96.62 89 ASN A CA 1
ATOM 694 C C . ASN A 1 89 ? 6.997 -5.412 7.826 1.00 96.62 89 ASN A C 1
ATOM 696 O O . ASN A 1 89 ? 6.205 -6.218 7.333 1.00 96.62 89 ASN A O 1
ATOM 700 N N . LEU A 1 90 ? 8.094 -4.999 7.188 1.00 97.94 90 LEU A N 1
ATOM 701 C CA . LEU A 1 90 ? 8.524 -5.572 5.915 1.00 97.94 90 LEU A CA 1
ATOM 702 C C . LEU A 1 90 ? 8.905 -7.046 6.117 1.00 97.94 90 LEU A C 1
ATOM 704 O O . LEU A 1 90 ? 9.730 -7.377 6.969 1.00 97.94 90 LEU A O 1
ATOM 708 N N . LEU A 1 91 ? 8.297 -7.923 5.327 1.00 98.31 91 LEU A N 1
ATOM 709 C CA . LEU A 1 91 ? 8.542 -9.362 5.332 1.00 98.31 91 LEU A CA 1
ATOM 710 C C . LEU A 1 91 ? 9.510 -9.776 4.227 1.00 98.31 91 LEU A C 1
ATOM 712 O O . LEU A 1 91 ? 10.392 -10.595 4.473 1.00 98.31 91 LEU A O 1
ATOM 716 N N . ASP A 1 92 ? 9.326 -9.242 3.018 1.00 98.25 92 ASP A N 1
ATOM 717 C CA . ASP A 1 92 ? 10.129 -9.613 1.852 1.00 98.25 92 ASP A CA 1
ATOM 718 C C . ASP A 1 92 ? 10.132 -8.512 0.781 1.00 98.25 92 ASP A C 1
ATOM 720 O O . ASP A 1 92 ? 9.246 -7.652 0.744 1.00 98.25 92 ASP A O 1
ATOM 724 N N . GLN A 1 93 ? 11.119 -8.566 -0.111 1.00 98.19 93 GLN A N 1
ATOM 725 C CA . GLN A 1 93 ? 11.254 -7.682 -1.262 1.00 98.19 93 GLN A CA 1
ATOM 726 C C . GLN A 1 93 ? 11.769 -8.459 -2.477 1.00 98.19 93 GLN A C 1
ATOM 728 O O . GLN A 1 93 ? 12.799 -9.131 -2.425 1.00 98.19 93 GLN A O 1
ATOM 733 N N . PHE A 1 94 ? 11.104 -8.274 -3.615 1.00 98.12 94 PHE A N 1
ATOM 734 C CA . PHE A 1 94 ? 11.490 -8.871 -4.890 1.00 98.12 94 PHE A CA 1
ATOM 735 C C . PHE A 1 94 ? 11.677 -7.797 -5.950 1.00 98.12 94 PHE A C 1
ATOM 737 O O . PHE A 1 94 ? 10.848 -6.900 -6.076 1.00 98.12 94 PHE A O 1
ATOM 744 N N . SER A 1 95 ? 12.704 -7.940 -6.788 1.00 97.88 95 SER A N 1
ATOM 745 C CA . SER A 1 95 ? 12.773 -7.137 -8.007 1.00 97.88 95 SER A CA 1
ATOM 746 C C . SER A 1 95 ? 11.655 -7.558 -8.961 1.00 97.88 95 SER A C 1
ATOM 748 O O . SER A 1 95 ? 11.432 -8.748 -9.198 1.00 97.88 95 SER A O 1
ATOM 750 N N . ALA A 1 96 ? 10.965 -6.571 -9.518 1.00 96.81 96 ALA A N 1
ATOM 751 C CA . ALA A 1 96 ? 9.915 -6.745 -10.505 1.00 96.81 96 ALA A CA 1
ATOM 752 C C . ALA A 1 96 ? 10.361 -6.206 -11.877 1.00 96.81 96 ALA A C 1
ATOM 754 O O . ALA A 1 96 ? 11.500 -5.786 -12.085 1.00 96.81 96 ALA A O 1
ATOM 755 N N . GLY A 1 97 ? 9.446 -6.238 -12.848 1.00 96.25 97 GLY A N 1
ATOM 756 C CA . GLY A 1 97 ? 9.657 -5.616 -14.153 1.00 96.25 97 GLY A CA 1
ATOM 757 C C . GLY A 1 97 ? 9.669 -4.086 -14.092 1.00 96.25 97 GLY A C 1
ATOM 758 O O . GLY A 1 97 ? 9.689 -3.469 -13.027 1.00 96.25 97 GLY A O 1
ATOM 759 N N . ILE A 1 98 ? 9.646 -3.460 -15.265 1.00 96.94 98 ILE A N 1
ATOM 760 C CA . ILE A 1 98 ? 9.616 -2.001 -15.377 1.00 96.94 98 ILE A CA 1
ATOM 761 C C . ILE A 1 98 ? 8.280 -1.465 -14.866 1.00 96.94 98 ILE A C 1
ATOM 763 O O . ILE A 1 98 ? 7.228 -1.911 -15.317 1.00 96.94 98 ILE A O 1
ATOM 767 N N . ASN A 1 99 ? 8.351 -0.479 -13.971 1.00 96.06 99 ASN A N 1
ATOM 768 C CA . ASN A 1 99 ? 7.215 0.262 -13.422 1.00 96.06 99 ASN A CA 1
ATOM 769 C C . ASN A 1 99 ? 6.031 -0.621 -12.977 1.00 96.06 99 ASN A C 1
ATOM 771 O O . ASN A 1 99 ? 4.928 -0.481 -13.514 1.00 96.06 99 ASN A O 1
ATOM 775 N N . PRO A 1 100 ? 6.243 -1.540 -12.018 1.00 97.38 100 PRO A N 1
ATOM 776 C CA . PRO A 1 100 ? 5.190 -2.429 -11.554 1.00 97.38 100 PRO A CA 1
ATOM 777 C C . PRO A 1 100 ? 4.072 -1.620 -10.882 1.00 97.38 100 PRO A C 1
ATOM 779 O O . PRO A 1 100 ? 4.333 -0.637 -10.190 1.00 97.38 100 PRO A O 1
ATOM 782 N N . ASN A 1 101 ? 2.829 -2.052 -11.086 1.00 95.62 101 ASN A N 1
ATOM 783 C CA . ASN A 1 101 ? 1.637 -1.409 -10.532 1.00 95.62 101 ASN A CA 1
ATOM 784 C C . ASN A 1 101 ? 0.603 -2.459 -10.100 1.00 95.62 101 ASN A C 1
ATOM 786 O O . ASN A 1 101 ? 0.314 -2.593 -8.920 1.00 95.62 101 ASN A O 1
ATOM 790 N N . GLY A 1 102 ? 0.084 -3.241 -11.049 1.00 92.94 102 GLY A N 1
ATOM 791 C CA . GLY A 1 102 ? -0.944 -4.241 -10.765 1.00 92.94 102 GLY A CA 1
ATOM 792 C C . GLY A 1 102 ? -0.393 -5.470 -10.040 1.00 92.94 102 GLY A C 1
ATOM 793 O O . GLY A 1 102 ? 0.641 -6.016 -10.430 1.00 92.94 102 GLY A O 1
ATOM 794 N N . ILE A 1 103 ? -1.122 -5.925 -9.023 1.00 96.25 103 ILE A N 1
ATOM 795 C CA . ILE A 1 103 ? -0.866 -7.154 -8.268 1.00 96.25 103 ILE A CA 1
ATOM 796 C C . ILE A 1 103 ? -2.129 -8.009 -8.378 1.00 96.25 103 ILE A C 1
ATOM 798 O O . ILE A 1 103 ? -3.228 -7.509 -8.165 1.00 96.25 103 ILE A O 1
ATOM 802 N N . TYR A 1 104 ? -1.983 -9.280 -8.750 1.00 93.88 104 TYR A N 1
ATOM 803 C CA . TYR A 1 104 ? -3.114 -10.181 -8.975 1.00 93.88 104 TYR A CA 1
ATOM 804 C C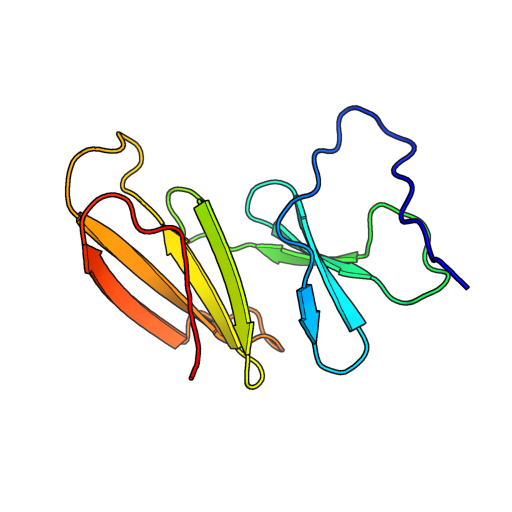 . TYR A 1 104 ? -2.860 -11.533 -8.316 1.00 93.88 104 TYR A C 1
ATOM 806 O O . TYR A 1 104 ? -1.783 -12.114 -8.468 1.00 93.88 104 TYR A O 1
ATOM 814 N N . PHE A 1 105 ? -3.883 -12.043 -7.636 1.00 92.38 105 PHE A N 1
ATOM 815 C CA . PHE A 1 105 ? -3.934 -13.389 -7.073 1.00 92.38 105 PHE A CA 1
ATOM 816 C C . PHE A 1 105 ? -4.918 -14.234 -7.896 1.00 92.38 105 PHE A C 1
ATOM 818 O O . PHE A 1 105 ? -5.941 -13.711 -8.342 1.00 92.38 105 PHE A O 1
ATOM 825 N N . ASN A 1 106 ? -4.586 -15.509 -8.131 1.00 86.69 106 ASN A N 1
ATOM 826 C CA . ASN A 1 106 ? -5.445 -16.465 -8.849 1.00 86.69 106 ASN A CA 1
ATOM 827 C C . ASN A 1 106 ? -6.336 -17.256 -7.893 1.00 86.69 106 ASN A C 1
ATOM 829 O O . ASN A 1 106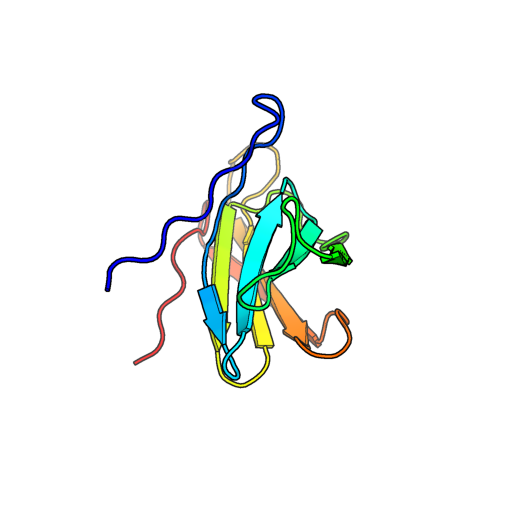 ? -5.843 -17.575 -6.788 1.00 86.69 106 ASN A O 1
#